Protein AF-A0A946MZA7-F1 (afdb_monomer_lite)

Secondary structure (DSSP, 8-state):
---HHHHHHHHHHHHHHHHHHHHHHHHHHHHHHHHHHHHHHHHHHHHHHHHH-TT--HHHHHHHHHHHT-S----EETTEE--------SS--------SS--HHHHHHHHHHHHH--S---

Sequence (122 aa):
MRSLSGRFFLLTMIFVMLAEVLLFVPSVARFRESYLLARLERAQIASLVLLADDMISPELEEELLTNAGVFNVVLRRDAVRQLMLSSEIPGIISATYDLQNPSFLELIRDATLRFLDTEDRV

Structure (mmCIF, N/CA/C/O backbone):
data_AF-A0A946MZA7-F1
#
_entry.id   AF-A0A946MZA7-F1
#
loop_
_atom_site.group_PDB
_atom_site.id
_atom_site.type_symbol
_atom_site.label_atom_id
_atom_site.label_alt_id
_atom_site.label_comp_id
_atom_site.label_asym_id
_atom_site.label_entity_id
_atom_site.label_seq_id
_atom_site.pdbx_PDB_ins_code
_atom_site.Cartn_x
_atom_site.Cartn_y
_atom_site.Cartn_z
_atom_site.occupancy
_atom_site.B_iso_or_equiv
_atom_site.auth_seq_id
_atom_site.auth_comp_id
_atom_site.auth_asym_id
_atom_site.auth_atom_id
_atom_site.pdbx_PDB_model_num
ATOM 1 N N . MET A 1 1 ? 13.619 -1.795 -45.559 1.00 51.78 1 MET A N 1
ATOM 2 C CA . MET A 1 1 ? 13.685 -1.420 -44.127 1.00 51.78 1 MET A CA 1
ATOM 3 C C . MET A 1 1 ? 14.719 -2.292 -43.409 1.00 51.78 1 MET A C 1
ATOM 5 O O . MET A 1 1 ? 14.388 -3.372 -42.948 1.00 51.78 1 MET A O 1
ATOM 9 N N . ARG A 1 2 ? 15.997 -1.890 -43.405 1.00 54.31 2 ARG A N 1
ATOM 10 C CA . ARG A 1 2 ? 17.113 -2.579 -42.714 1.00 54.31 2 ARG A CA 1
ATOM 11 C C . ARG A 1 2 ? 18.252 -1.571 -42.464 1.00 54.31 2 ARG A C 1
ATOM 13 O O . ARG A 1 2 ? 19.386 -1.806 -42.853 1.00 54.31 2 ARG A O 1
ATOM 20 N N . SER A 1 3 ? 17.948 -0.404 -41.888 1.00 75.81 3 SER A N 1
ATOM 21 C CA . SER A 1 3 ? 18.996 0.519 -41.423 1.00 75.81 3 SER A CA 1
ATOM 22 C C . SER A 1 3 ? 19.367 0.181 -39.977 1.00 75.81 3 SER A C 1
ATOM 24 O O . SER A 1 3 ? 18.493 -0.160 -39.174 1.00 75.81 3 SER A O 1
ATOM 26 N N . LEU A 1 4 ? 20.660 0.253 -39.638 1.00 75.88 4 LEU A N 1
ATOM 27 C CA . LEU A 1 4 ? 21.146 0.069 -38.262 1.00 75.88 4 LEU A CA 1
ATOM 28 C C . LEU A 1 4 ? 20.438 1.028 -37.285 1.00 75.88 4 LEU A C 1
ATOM 30 O O . LEU A 1 4 ? 20.078 0.627 -36.181 1.00 75.88 4 LEU A O 1
ATOM 34 N N . SER A 1 5 ? 20.165 2.259 -37.727 1.00 79.50 5 SER A N 1
ATOM 35 C CA . SER A 1 5 ? 19.512 3.308 -36.936 1.00 79.50 5 SER A CA 1
ATOM 36 C C . SER A 1 5 ? 18.085 2.950 -36.508 1.00 79.50 5 SER A C 1
ATOM 38 O O . SER A 1 5 ? 17.704 3.229 -35.377 1.00 79.50 5 SER A O 1
ATOM 40 N N . GLY A 1 6 ? 17.306 2.277 -37.366 1.00 84.06 6 GLY A N 1
ATOM 41 C CA . GLY A 1 6 ? 15.949 1.845 -37.008 1.00 84.06 6 GLY A CA 1
ATOM 42 C C . GLY A 1 6 ? 15.936 0.743 -35.946 1.00 84.06 6 GLY A C 1
ATOM 43 O O . GLY A 1 6 ? 15.062 0.719 -35.086 1.00 84.06 6 GLY A O 1
ATOM 44 N N . ARG A 1 7 ? 16.938 -0.148 -35.964 1.00 84.88 7 ARG A N 1
ATOM 45 C CA . ARG A 1 7 ? 17.083 -1.208 -34.952 1.00 84.88 7 ARG A CA 1
ATOM 46 C C . ARG A 1 7 ? 17.507 -0.650 -33.600 1.00 84.88 7 ARG A C 1
ATOM 48 O O . ARG A 1 7 ? 16.995 -1.104 -32.586 1.00 84.88 7 ARG A O 1
ATOM 55 N N . PHE A 1 8 ? 18.410 0.330 -33.597 1.00 90.50 8 PHE A N 1
ATOM 56 C CA . PHE A 1 8 ? 18.824 1.001 -32.368 1.00 90.50 8 PHE A CA 1
ATOM 57 C C . PHE A 1 8 ? 17.653 1.751 -31.727 1.00 90.50 8 PHE A C 1
ATOM 59 O O . PHE A 1 8 ? 17.375 1.539 -30.554 1.00 90.50 8 PHE A O 1
ATOM 66 N N . PHE A 1 9 ? 16.895 2.523 -32.515 1.00 90.25 9 PHE A N 1
ATOM 67 C CA . PHE A 1 9 ? 15.703 3.217 -32.022 1.00 90.25 9 PHE A CA 1
ATOM 68 C C . PHE A 1 9 ? 14.666 2.253 -31.429 1.00 90.25 9 PHE A C 1
ATOM 70 O O . PHE A 1 9 ? 14.186 2.474 -30.321 1.00 90.25 9 PHE A O 1
ATOM 77 N N . LEU A 1 10 ? 14.363 1.152 -32.129 1.00 91.94 10 LEU A N 1
ATOM 78 C CA . LEU A 1 10 ? 13.421 0.143 -31.638 1.00 91.94 10 LEU A CA 1
ATOM 79 C C . LEU A 1 10 ? 13.901 -0.498 -30.327 1.00 91.94 10 LEU A C 1
ATOM 81 O O . LEU A 1 10 ? 13.107 -0.672 -29.407 1.00 91.94 10 LEU A O 1
ATOM 85 N N . LEU A 1 11 ? 15.194 -0.827 -30.228 1.00 93.62 11 LEU A N 1
ATOM 86 C CA . LEU A 1 11 ? 15.776 -1.411 -29.020 1.00 93.62 11 LEU A CA 1
ATOM 87 C C . LEU A 1 11 ? 15.687 -0.440 -27.837 1.00 93.62 11 LEU A C 1
ATOM 89 O O . LEU A 1 11 ? 15.257 -0.836 -26.758 1.00 93.62 11 LEU A O 1
ATOM 93 N N . THR A 1 12 ? 16.051 0.828 -28.044 1.00 94.56 12 THR A N 1
ATOM 94 C CA . THR A 1 12 ? 15.953 1.864 -27.011 1.00 94.56 12 THR A CA 1
ATOM 95 C C . THR A 1 12 ? 14.508 2.080 -26.582 1.00 94.56 12 THR A C 1
ATOM 97 O O . THR A 1 12 ? 14.243 2.170 -25.390 1.00 94.56 12 THR A O 1
ATOM 100 N N . MET A 1 13 ? 13.563 2.103 -27.523 1.00 95.25 13 MET A N 1
ATOM 101 C CA . MET A 1 13 ? 12.146 2.260 -27.208 1.00 95.25 13 MET A CA 1
ATOM 102 C C . MET A 1 13 ? 11.624 1.093 -26.367 1.00 95.25 13 MET A C 1
ATOM 104 O O . MET A 1 13 ? 11.028 1.325 -25.323 1.00 95.25 13 MET A O 1
ATOM 108 N N . ILE A 1 14 ? 11.912 -0.154 -26.753 1.00 96.06 14 ILE A N 1
ATOM 109 C CA . ILE A 1 14 ? 11.543 -1.333 -25.952 1.00 96.06 14 ILE A CA 1
ATOM 110 C C . ILE A 1 14 ? 12.184 -1.269 -24.563 1.00 96.06 14 ILE A C 1
ATOM 112 O O . ILE A 1 14 ? 11.519 -1.550 -23.571 1.00 96.06 14 ILE A O 1
ATOM 116 N N . PHE A 1 15 ? 13.456 -0.879 -24.480 1.00 96.44 15 PHE A N 1
ATOM 117 C CA . PHE A 1 15 ? 14.161 -0.758 -23.209 1.00 96.44 15 PHE A CA 1
ATOM 118 C C . PHE A 1 15 ? 13.516 0.284 -22.286 1.00 96.44 15 PHE A C 1
ATOM 120 O O . PHE A 1 15 ? 13.305 -0.000 -21.111 1.00 96.44 15 PHE A O 1
ATOM 127 N N . VAL A 1 16 ? 13.149 1.455 -22.817 1.00 96.44 16 VAL A N 1
ATOM 128 C CA . VAL A 1 16 ? 12.445 2.500 -22.058 1.00 96.44 16 VAL A CA 1
ATOM 129 C C . VAL A 1 16 ? 11.073 2.011 -21.603 1.00 96.44 16 VAL A C 1
ATOM 131 O O . VAL A 1 16 ? 10.768 2.137 -20.424 1.00 96.44 16 VAL A O 1
ATOM 134 N N . MET A 1 17 ? 10.291 1.379 -22.484 1.00 96.56 17 MET A N 1
ATOM 135 C CA . MET A 1 17 ? 8.981 0.822 -22.118 1.00 96.56 17 MET A CA 1
ATOM 136 C C . MET A 1 17 ? 9.101 -0.218 -20.997 1.00 96.56 17 MET A C 1
ATOM 138 O O . MET A 1 17 ? 8.288 -0.253 -20.077 1.00 96.56 17 MET A O 1
ATOM 142 N N . LEU A 1 18 ? 10.133 -1.064 -21.048 1.00 96.06 18 LEU A N 1
ATOM 143 C CA . LEU A 1 18 ? 10.365 -2.087 -20.034 1.00 96.06 18 LEU A CA 1
ATOM 144 C C . LEU A 1 18 ? 10.815 -1.470 -18.703 1.00 96.06 18 LEU A C 1
ATOM 146 O O . LEU A 1 18 ? 10.334 -1.875 -17.647 1.00 96.06 18 LEU A O 1
ATOM 150 N N . ALA A 1 19 ? 11.689 -0.462 -18.750 1.00 96.19 19 ALA A N 1
ATOM 151 C CA . ALA A 1 19 ? 12.097 0.297 -17.573 1.00 96.19 19 ALA A CA 1
ATOM 152 C C . ALA A 1 19 ? 10.909 1.028 -16.932 1.00 96.19 19 ALA A C 1
ATOM 154 O O . ALA A 1 19 ? 10.764 1.007 -15.715 1.00 96.19 19 ALA A O 1
ATOM 155 N N . GLU A 1 20 ? 10.030 1.621 -17.736 1.00 94.81 20 GLU A N 1
ATOM 156 C CA . GLU A 1 20 ? 8.841 2.318 -17.253 1.00 94.81 20 GLU A CA 1
ATOM 157 C C . GLU A 1 20 ? 7.902 1.371 -16.504 1.00 94.81 20 GLU A C 1
ATOM 159 O O . GLU A 1 20 ? 7.520 1.666 -15.375 1.00 94.81 20 GLU A O 1
ATOM 164 N N . VAL A 1 21 ? 7.618 0.187 -17.056 1.00 91.12 21 VAL A N 1
ATOM 165 C CA . VAL A 1 21 ? 6.821 -0.838 -16.361 1.00 91.12 21 VAL A CA 1
ATOM 166 C C . VAL A 1 21 ? 7.501 -1.283 -15.062 1.00 91.12 21 VAL A C 1
ATOM 168 O O . VAL A 1 21 ? 6.844 -1.368 -14.023 1.00 91.12 21 VAL A O 1
ATOM 171 N N . LEU A 1 22 ? 8.816 -1.525 -15.096 1.00 90.94 22 LEU A N 1
ATOM 172 C CA . LEU A 1 22 ? 9.590 -1.934 -13.918 1.00 90.94 22 LEU A CA 1
ATOM 173 C C . LEU A 1 22 ? 9.643 -0.865 -12.823 1.00 90.94 22 LEU A C 1
ATOM 175 O O . LEU A 1 22 ? 9.820 -1.218 -11.662 1.00 90.94 22 LEU A O 1
ATOM 179 N N . LEU A 1 23 ? 9.486 0.414 -13.161 1.00 89.81 23 LEU A N 1
ATOM 180 C CA . LEU A 1 23 ? 9.405 1.509 -12.193 1.00 89.81 23 LEU A CA 1
ATOM 181 C C . LEU A 1 23 ? 7.962 1.777 -11.739 1.00 89.81 23 LEU A C 1
ATOM 183 O O . LEU A 1 23 ? 7.725 2.075 -10.568 1.00 89.81 23 LEU A O 1
ATOM 187 N N . PHE A 1 24 ? 6.988 1.638 -12.637 1.00 89.94 24 PHE A N 1
ATOM 188 C CA . PHE A 1 24 ? 5.578 1.909 -12.365 1.00 89.94 24 PHE A CA 1
ATOM 189 C C . PHE A 1 24 ? 4.959 0.868 -11.428 1.00 89.94 24 PHE A C 1
ATOM 191 O O . PHE A 1 24 ? 4.321 1.218 -10.437 1.00 89.94 24 PHE A O 1
ATOM 198 N N . VAL A 1 25 ? 5.192 -0.418 -11.693 1.00 88.25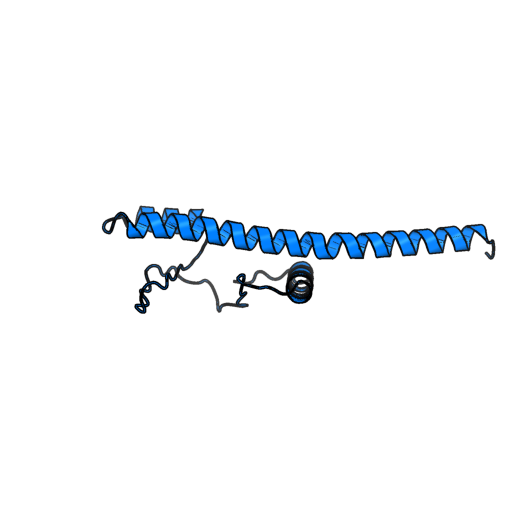 25 VAL A N 1
ATOM 199 C CA . VAL A 1 25 ? 4.639 -1.526 -10.902 1.00 88.25 25 VAL A CA 1
ATOM 200 C C . VAL A 1 25 ? 4.992 -1.448 -9.402 1.00 88.25 25 VAL A C 1
ATOM 202 O O . VAL A 1 25 ? 4.070 -1.473 -8.581 1.00 88.25 25 VAL A O 1
ATOM 205 N N . PRO A 1 26 ? 6.269 -1.312 -8.988 1.00 88.50 26 PRO A N 1
ATOM 206 C CA . PRO A 1 26 ? 6.604 -1.173 -7.571 1.00 88.50 26 PRO A CA 1
ATOM 207 C C . PRO A 1 26 ? 6.076 0.132 -6.963 1.00 88.50 26 PRO A C 1
ATOM 209 O O . PRO A 1 26 ? 5.765 0.159 -5.775 1.00 88.50 26 PRO A O 1
ATOM 212 N N . SER A 1 27 ? 5.919 1.198 -7.756 1.00 89.75 27 SER A N 1
ATOM 213 C CA . SER A 1 27 ? 5.308 2.448 -7.288 1.00 89.75 27 SER A CA 1
ATOM 214 C C . SER A 1 27 ? 3.844 2.244 -6.877 1.00 89.75 27 SER A C 1
ATOM 216 O O . SER A 1 27 ? 3.453 2.620 -5.770 1.00 89.75 27 SER A O 1
ATOM 218 N N . VAL A 1 28 ? 3.046 1.558 -7.706 1.00 88.81 28 VAL A N 1
ATOM 219 C CA . VAL A 1 28 ? 1.643 1.225 -7.388 1.00 88.81 28 VAL A CA 1
ATOM 220 C C . VAL A 1 28 ? 1.553 0.324 -6.152 1.00 88.81 28 VAL A C 1
ATOM 222 O O . VAL A 1 28 ? 0.697 0.536 -5.291 1.00 88.81 28 VAL A O 1
ATOM 225 N N . ALA A 1 29 ? 2.469 -0.638 -6.017 1.00 87.50 29 ALA A N 1
ATOM 226 C CA . ALA A 1 29 ? 2.556 -1.495 -4.835 1.00 87.50 29 ALA A CA 1
ATOM 227 C C . ALA A 1 29 ? 2.776 -0.692 -3.544 1.00 87.50 29 ALA A C 1
ATOM 229 O O . ALA A 1 29 ? 2.048 -0.869 -2.565 1.00 87.50 29 ALA A O 1
ATOM 230 N N . ARG A 1 30 ? 3.721 0.253 -3.569 1.00 86.88 30 ARG A N 1
ATOM 231 C CA . ARG A 1 30 ? 4.013 1.148 -2.439 1.00 86.88 30 ARG A CA 1
ATOM 232 C C . ARG A 1 30 ? 2.869 2.107 -2.132 1.00 86.88 30 ARG A C 1
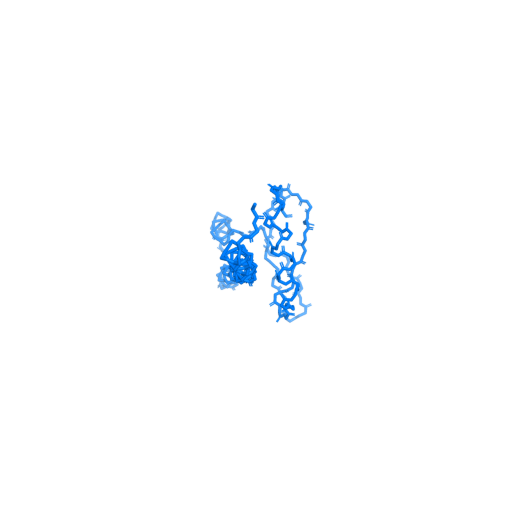ATOM 234 O O . ARG A 1 30 ? 2.596 2.369 -0.960 1.00 86.88 30 ARG A O 1
ATOM 241 N N . PHE A 1 31 ? 2.185 2.610 -3.156 1.00 87.75 31 PHE A N 1
ATOM 242 C CA . PHE A 1 31 ? 0.991 3.432 -2.975 1.00 87.75 31 PHE A CA 1
ATOM 243 C C . PHE A 1 31 ? -0.109 2.655 -2.245 1.00 87.75 31 PHE A C 1
ATOM 245 O O . PHE A 1 31 ? -0.669 3.151 -1.270 1.00 87.75 31 PHE A O 1
ATOM 252 N N . ARG A 1 32 ? -0.374 1.412 -2.666 1.00 85.69 32 ARG A N 1
ATOM 253 C CA . ARG A 1 32 ? -1.378 0.547 -2.038 1.00 85.69 32 ARG A CA 1
ATOM 254 C C . ARG A 1 32 ? -1.047 0.233 -0.580 1.00 85.69 32 ARG A C 1
ATOM 256 O O . ARG A 1 32 ? -1.926 0.317 0.269 1.00 85.69 32 ARG A O 1
ATOM 263 N N . GLU A 1 33 ? 0.203 -0.092 -0.280 1.00 86.81 33 GL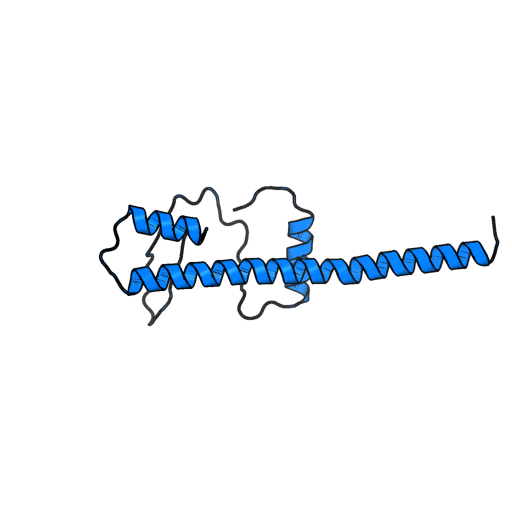U A N 1
ATOM 264 C CA . GLU A 1 33 ? 0.665 -0.302 1.097 1.00 86.81 33 GLU A CA 1
ATOM 265 C C . GLU A 1 33 ? 0.442 0.952 1.957 1.00 86.81 33 GLU A C 1
ATOM 267 O O . GLU A 1 33 ? -0.154 0.881 3.029 1.00 86.81 33 GLU A O 1
ATOM 272 N N . SER A 1 34 ? 0.843 2.118 1.443 1.00 87.81 34 SER A N 1
ATOM 273 C CA . SER A 1 34 ? 0.695 3.403 2.140 1.00 87.81 34 SER A CA 1
ATOM 274 C C . SER A 1 34 ? -0.778 3.766 2.366 1.00 87.81 34 SER A C 1
ATOM 276 O O . SER A 1 34 ? -1.138 4.279 3.423 1.00 87.81 34 SER A O 1
ATOM 278 N N . TYR A 1 35 ? -1.647 3.452 1.402 1.00 87.75 35 TYR A N 1
ATOM 279 C CA . TYR A 1 35 ? -3.095 3.600 1.528 1.00 87.75 35 TYR A CA 1
ATOM 280 C C . TYR A 1 35 ? -3.670 2.734 2.659 1.00 87.75 35 TYR A C 1
ATOM 282 O O . TYR A 1 35 ? -4.460 3.223 3.469 1.00 87.75 35 TYR A O 1
ATOM 290 N N . LEU A 1 36 ? -3.265 1.462 2.732 1.00 86.50 36 LEU A N 1
ATOM 291 C CA . LEU A 1 36 ? -3.726 0.538 3.771 1.00 86.50 36 LEU A CA 1
ATOM 292 C C . LEU A 1 36 ? -3.219 0.949 5.161 1.00 86.50 36 LEU A C 1
ATOM 294 O O . LEU A 1 36 ? -3.991 0.931 6.118 1.00 86.50 36 LEU A O 1
ATOM 298 N N . LEU A 1 37 ? -1.965 1.395 5.271 1.00 88.19 37 LEU A N 1
ATOM 299 C CA . LEU A 1 37 ? -1.398 1.901 6.525 1.00 88.19 37 LEU A CA 1
ATOM 300 C C . LEU A 1 37 ? -2.109 3.165 7.020 1.00 88.19 37 LEU A C 1
ATOM 302 O O . LEU A 1 37 ? -2.462 3.242 8.194 1.00 88.19 37 LEU A O 1
ATOM 306 N N . ALA A 1 38 ? -2.398 4.122 6.135 1.00 87.19 38 ALA A N 1
ATOM 307 C CA . ALA A 1 38 ? -3.135 5.331 6.506 1.00 87.19 38 ALA A CA 1
ATOM 308 C C . ALA A 1 38 ? -4.554 5.013 7.009 1.00 87.19 38 ALA A C 1
ATOM 310 O O . ALA A 1 38 ? -5.069 5.671 7.914 1.00 87.19 38 ALA A O 1
ATOM 311 N N . ARG A 1 39 ? -5.201 3.989 6.436 1.00 84.00 39 ARG A N 1
ATOM 312 C CA . ARG A 1 39 ? -6.511 3.509 6.895 1.00 84.00 39 ARG A CA 1
ATOM 313 C C . ARG A 1 39 ? -6.416 2.864 8.282 1.00 84.00 39 ARG A C 1
ATOM 315 O O . ARG A 1 39 ? -7.259 3.135 9.135 1.00 84.00 39 ARG A O 1
ATOM 322 N N . LEU A 1 40 ? -5.374 2.063 8.513 1.00 85.44 40 LEU A N 1
ATOM 323 C CA . LEU A 1 40 ? -5.095 1.435 9.805 1.00 85.44 40 LEU A CA 1
ATOM 324 C C . LEU A 1 40 ? -4.837 2.477 10.907 1.00 85.44 40 LEU A C 1
ATOM 326 O O . LEU A 1 40 ? -5.380 2.352 12.000 1.00 85.44 40 LEU A O 1
ATOM 330 N N . GLU A 1 41 ? -4.067 3.526 10.614 1.00 85.88 41 GLU A N 1
ATOM 331 C CA . GLU A 1 41 ? -3.780 4.617 11.556 1.00 85.88 41 GLU A CA 1
ATOM 332 C C . GLU A 1 41 ? -5.058 5.357 11.984 1.00 85.88 41 GLU A C 1
ATOM 334 O O . GLU A 1 41 ? -5.289 5.581 13.172 1.00 85.88 41 GLU A O 1
ATOM 339 N N . ARG A 1 42 ? -5.946 5.679 11.034 1.00 84.56 42 ARG A N 1
ATOM 340 C CA . ARG A 1 42 ? -7.237 6.318 11.347 1.00 84.56 42 ARG A CA 1
ATOM 341 C C . ARG A 1 42 ? -8.128 5.423 12.204 1.00 84.56 42 ARG A C 1
ATOM 343 O O . ARG A 1 42 ? -8.736 5.909 13.154 1.00 84.56 42 ARG A O 1
ATOM 350 N N . ALA A 1 43 ? -8.172 4.124 11.903 1.00 83.12 43 ALA A N 1
ATOM 351 C CA . ALA A 1 43 ? -8.899 3.145 12.709 1.00 83.12 43 ALA A CA 1
ATOM 352 C C . ALA A 1 43 ? -8.342 3.053 14.141 1.00 83.12 43 ALA A C 1
ATOM 354 O O . ALA A 1 43 ? -9.108 2.958 15.099 1.00 83.12 43 ALA A O 1
ATOM 355 N N . GLN A 1 44 ? -7.018 3.141 14.304 1.00 82.19 44 GLN A N 1
ATOM 356 C CA . GLN A 1 44 ? -6.380 3.181 15.618 1.00 82.19 44 GLN A CA 1
ATOM 357 C C . GLN A 1 44 ? -6.802 4.425 16.409 1.00 82.19 44 GLN A C 1
ATOM 359 O O . GLN A 1 44 ? -7.189 4.294 17.569 1.00 82.19 44 GLN A O 1
ATOM 364 N N . ILE A 1 45 ? -6.772 5.613 15.800 1.00 84.38 45 ILE A N 1
ATOM 365 C CA . ILE A 1 45 ? -7.208 6.855 16.459 1.00 84.38 45 ILE A CA 1
ATOM 366 C C . ILE A 1 45 ? -8.677 6.747 16.885 1.00 84.38 45 ILE A C 1
ATOM 368 O O . ILE A 1 45 ? -8.986 7.018 18.044 1.00 84.38 45 ILE A O 1
ATOM 372 N N . ALA A 1 46 ? -9.560 6.271 16.000 1.00 80.19 46 ALA A N 1
ATOM 373 C CA . ALA A 1 46 ? -10.970 6.044 16.326 1.00 80.19 46 ALA A CA 1
ATOM 374 C C . ALA A 1 46 ? -11.138 5.085 17.521 1.00 80.19 46 ALA A C 1
ATOM 376 O O . ALA A 1 46 ? -11.895 5.370 18.446 1.00 80.19 46 ALA A O 1
ATOM 377 N N . SER A 1 47 ? -10.368 3.991 17.563 1.00 77.88 47 SER A N 1
ATOM 378 C CA . SER A 1 47 ? -10.414 3.039 18.681 1.00 77.88 47 SER A CA 1
ATOM 379 C C . SER A 1 47 ? -9.911 3.609 20.011 1.00 77.88 47 SER A C 1
ATOM 381 O O . SER A 1 47 ? -10.409 3.229 21.066 1.00 77.88 47 SER A O 1
ATOM 383 N N . LEU A 1 48 ? -8.934 4.523 19.980 1.00 81.50 48 LEU A N 1
ATOM 384 C CA . LEU A 1 48 ? -8.420 5.173 21.186 1.00 81.50 48 LEU A CA 1
ATOM 385 C C . LEU A 1 48 ? -9.450 6.126 21.791 1.00 81.50 48 LEU A C 1
ATOM 387 O O . LEU A 1 48 ? -9.529 6.218 23.012 1.00 81.50 48 LEU A O 1
ATOM 391 N N . VAL A 1 49 ? -10.239 6.801 20.950 1.00 76.88 49 VAL A N 1
ATOM 392 C CA . VAL A 1 49 ? -11.342 7.662 21.395 1.00 76.88 49 VAL A CA 1
ATOM 393 C C . VAL A 1 49 ? -12.412 6.828 22.102 1.00 76.88 49 VAL A C 1
ATOM 395 O O . VAL A 1 49 ? -12.791 7.171 23.216 1.00 76.88 49 VAL A O 1
ATOM 398 N N . LEU A 1 50 ? -12.798 5.682 21.526 1.00 70.44 50 LEU A N 1
ATOM 399 C CA . LEU A 1 50 ? -13.745 4.746 22.152 1.00 70.44 50 LEU A CA 1
ATOM 400 C C . LEU A 1 50 ? -13.232 4.154 23.468 1.00 70.44 50 LEU A C 1
ATOM 402 O O . LEU A 1 50 ? -13.990 4.001 24.413 1.00 70.44 50 LEU A O 1
ATOM 406 N N . LEU A 1 51 ? -11.938 3.832 23.554 1.00 70.06 51 LEU A N 1
ATOM 407 C CA . LEU A 1 51 ? -11.356 3.294 24.786 1.00 70.06 51 LEU A CA 1
ATOM 408 C C . LEU A 1 51 ? -11.273 4.339 25.910 1.00 70.06 51 LEU A C 1
ATOM 410 O O . LEU A 1 51 ? -11.266 3.978 27.086 1.00 70.06 51 LEU A O 1
ATOM 414 N N . ALA A 1 52 ? -11.125 5.616 25.560 1.00 72.31 52 ALA A N 1
ATOM 415 C CA . ALA A 1 52 ? -10.988 6.696 26.529 1.00 72.31 52 ALA A CA 1
ATOM 416 C C . ALA A 1 52 ? -12.333 7.150 27.115 1.00 72.31 52 ALA A C 1
ATOM 418 O O . ALA A 1 52 ? -12.344 7.668 28.233 1.00 72.31 52 ALA A O 1
ATOM 419 N N . ASP A 1 53 ? -13.436 6.963 26.387 1.00 65.31 53 ASP A N 1
ATOM 420 C CA . ASP A 1 53 ? -14.767 7.407 26.793 1.00 65.31 53 ASP A CA 1
ATOM 421 C C . ASP A 1 53 ? -15.813 6.319 26.493 1.00 65.31 53 ASP A C 1
ATOM 423 O O . ASP A 1 53 ? -16.323 6.195 25.381 1.00 65.31 53 ASP A O 1
ATOM 427 N N . ASP A 1 54 ? -16.121 5.507 27.510 1.00 59.88 54 ASP A N 1
ATOM 428 C CA . ASP A 1 54 ? -17.051 4.363 27.439 1.00 59.88 54 ASP A CA 1
ATOM 429 C C . ASP A 1 54 ? -18.518 4.783 27.169 1.00 59.88 54 ASP A C 1
ATOM 431 O O . ASP A 1 54 ? -19.390 3.927 27.022 1.00 59.88 54 ASP A O 1
ATOM 435 N N . MET A 1 55 ? -18.827 6.089 27.127 1.00 62.31 55 MET A N 1
ATOM 436 C CA . MET A 1 55 ? -20.177 6.623 26.888 1.00 62.31 55 MET A CA 1
ATOM 437 C C . MET A 1 55 ? -20.262 7.576 25.687 1.00 62.31 55 MET A C 1
ATOM 439 O O . MET A 1 55 ? -20.924 8.617 25.746 1.00 62.31 55 MET A O 1
ATOM 443 N N . ILE A 1 56 ? -19.615 7.230 24.578 1.00 67.94 56 ILE A N 1
ATOM 444 C CA . ILE A 1 56 ? -19.795 7.954 23.316 1.00 67.94 56 ILE A CA 1
ATOM 445 C C . ILE A 1 56 ? -21.188 7.665 22.734 1.00 67.94 56 ILE A C 1
ATOM 447 O O . ILE A 1 56 ? -21.684 6.540 22.805 1.00 67.94 56 ILE A O 1
ATOM 451 N N . SER A 1 57 ? -21.851 8.692 22.185 1.00 75.06 57 SER A N 1
ATOM 452 C CA . SER A 1 57 ? -23.160 8.501 21.557 1.00 75.06 57 SER A CA 1
ATOM 453 C C . SER A 1 57 ? -23.035 7.641 20.288 1.00 75.06 57 SER A C 1
ATOM 455 O O . SER A 1 57 ? -22.033 7.755 19.575 1.00 75.06 57 SER A O 1
ATOM 457 N N . PRO A 1 58 ? -24.050 6.818 19.961 1.00 72.44 58 PRO A N 1
ATOM 458 C CA . PRO A 1 58 ? -24.024 5.970 18.768 1.00 72.44 58 PRO A CA 1
ATOM 459 C C . PRO A 1 58 ? -23.783 6.753 17.468 1.00 72.44 58 PRO A C 1
ATOM 461 O O . PRO A 1 58 ? -23.171 6.233 16.540 1.00 72.44 58 PRO A O 1
ATOM 464 N N . GLU A 1 59 ? -24.216 8.019 17.397 1.00 75.38 59 GLU A N 1
ATOM 465 C CA . GLU A 1 59 ? -23.993 8.852 16.209 1.00 75.38 59 GLU A CA 1
ATOM 466 C C . GLU A 1 59 ? -22.514 9.229 16.022 1.00 75.38 59 GLU A C 1
ATOM 468 O O . GLU A 1 59 ? -22.012 9.230 14.899 1.00 75.38 59 GLU A O 1
ATOM 473 N N . LEU A 1 60 ? -21.795 9.527 17.112 1.00 74.25 60 LEU A N 1
ATOM 474 C CA . LEU A 1 60 ? -20.373 9.876 17.040 1.00 74.25 60 LEU A CA 1
ATOM 475 C C . LEU A 1 60 ? -19.516 8.640 16.729 1.00 74.25 60 LEU A C 1
ATOM 477 O O . LEU A 1 60 ? -18.510 8.741 16.031 1.00 74.25 60 LEU A O 1
ATOM 481 N N . GLU A 1 61 ? -19.930 7.465 17.198 1.00 70.44 61 GLU A N 1
ATOM 482 C CA . GLU A 1 61 ? -19.313 6.184 16.851 1.00 70.44 61 GLU A CA 1
ATOM 483 C C . GLU A 1 61 ? -19.419 5.888 15.343 1.00 70.44 61 GLU A C 1
ATOM 485 O O . GLU A 1 61 ? -18.416 5.562 14.696 1.00 70.44 61 GLU A O 1
ATOM 490 N N . GLU A 1 62 ? -20.602 6.089 14.755 1.00 73.06 62 GLU A N 1
ATOM 491 C CA . GLU A 1 62 ? -20.828 5.953 13.312 1.00 73.06 62 GLU A CA 1
ATOM 492 C C . GLU A 1 62 ? -20.025 6.988 12.501 1.00 73.06 62 GLU A C 1
ATOM 494 O O . GLU A 1 62 ? -19.425 6.658 11.470 1.00 73.06 62 GLU A O 1
ATOM 499 N N . GLU A 1 63 ? -19.935 8.229 12.984 1.00 78.44 63 GLU A N 1
ATOM 500 C CA . GLU A 1 63 ? -19.145 9.286 12.349 1.00 78.44 63 GLU A CA 1
ATOM 501 C C . GLU A 1 63 ? -17.634 8.987 12.392 1.00 78.44 63 GLU A C 1
ATOM 503 O O . GLU A 1 63 ? -16.923 9.206 11.403 1.00 78.44 63 GLU A O 1
ATOM 508 N N . LEU A 1 64 ? -17.129 8.431 13.498 1.00 78.38 64 LEU A N 1
ATOM 509 C CA . LEU A 1 64 ? -15.732 8.006 13.630 1.00 78.38 64 LEU A CA 1
ATOM 510 C C . LEU A 1 64 ? -15.408 6.832 12.699 1.00 78.38 64 LEU A C 1
ATOM 512 O O . LEU A 1 64 ? -14.370 6.855 12.030 1.00 78.38 64 LEU A O 1
ATOM 516 N N . LEU A 1 65 ? -16.299 5.840 12.599 1.00 73.81 65 LEU A N 1
ATOM 517 C CA . LEU A 1 65 ? -16.167 4.722 11.659 1.00 73.81 65 LEU A CA 1
ATOM 518 C C . LEU A 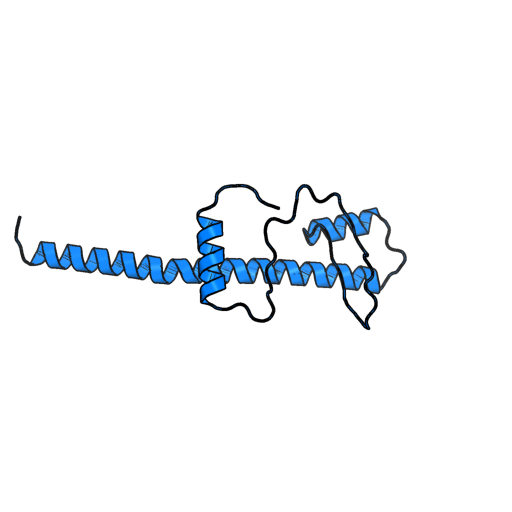1 65 ? -16.186 5.189 10.203 1.00 73.81 65 LEU A C 1
ATOM 520 O O . LEU A 1 65 ? -15.364 4.743 9.402 1.00 73.81 65 LEU A O 1
ATOM 524 N N . THR A 1 66 ? -17.077 6.122 9.869 1.00 78.31 66 THR A N 1
ATOM 525 C CA . THR A 1 66 ? -17.208 6.678 8.518 1.00 78.31 66 THR A CA 1
ATOM 526 C C . THR A 1 66 ? -15.974 7.491 8.127 1.00 78.31 66 THR A C 1
ATOM 528 O O . THR A 1 66 ? -15.440 7.313 7.031 1.00 78.31 66 THR A O 1
ATOM 531 N N . ASN A 1 67 ? -15.450 8.322 9.034 1.00 79.62 67 ASN A N 1
ATOM 532 C CA . ASN A 1 67 ? -14.232 9.108 8.802 1.00 79.62 67 ASN A CA 1
ATOM 533 C C . ASN A 1 67 ? -12.966 8.242 8.731 1.00 79.62 67 ASN A C 1
ATOM 535 O O . ASN A 1 67 ? -12.083 8.477 7.896 1.00 79.62 67 ASN A O 1
ATOM 539 N N . ALA A 1 68 ? -12.870 7.210 9.573 1.00 79.50 68 ALA A N 1
ATOM 540 C CA . ALA A 1 68 ? -11.831 6.194 9.445 1.00 79.50 68 ALA A CA 1
ATOM 541 C C . ALA A 1 68 ? -12.050 5.322 8.199 1.00 79.50 68 ALA A C 1
ATOM 543 O O . ALA A 1 68 ? -11.103 4.729 7.692 1.00 79.50 68 ALA A O 1
ATOM 544 N N . GLY A 1 69 ? -13.281 5.284 7.685 1.00 70.44 69 GLY A N 1
ATOM 545 C CA . GLY A 1 69 ? -13.770 4.508 6.556 1.00 70.44 69 GLY A CA 1
ATOM 546 C C . GLY A 1 69 ? -13.433 3.022 6.673 1.00 70.44 69 GLY A C 1
ATOM 547 O O . GLY A 1 69 ? -12.904 2.405 5.749 1.00 70.44 69 GLY A O 1
ATOM 548 N N . VAL A 1 70 ? -13.684 2.472 7.849 1.00 74.12 70 VAL A N 1
ATOM 549 C CA . VAL A 1 70 ? -13.564 1.048 8.154 1.00 74.12 70 VAL A CA 1
ATOM 550 C C . VAL A 1 70 ? -14.919 0.575 8.660 1.00 74.12 70 VAL A C 1
ATOM 552 O O . VAL A 1 70 ? -15.585 1.295 9.392 1.00 74.12 70 VAL A O 1
ATOM 555 N N . PHE A 1 71 ? -15.343 -0.625 8.270 1.00 69.25 71 PHE A N 1
ATOM 556 C CA . PHE A 1 71 ? -16.646 -1.162 8.684 1.00 69.25 71 PHE A CA 1
ATOM 557 C C . PHE A 1 71 ? -16.611 -1.792 10.084 1.00 69.25 71 PHE A C 1
ATOM 559 O O . PHE A 1 71 ? -17.631 -1.849 10.773 1.00 69.25 71 PHE A O 1
ATOM 566 N N . ASN A 1 72 ? -15.442 -2.296 10.490 1.00 67.56 72 ASN A N 1
ATOM 567 C CA . ASN A 1 72 ? -15.230 -3.009 11.745 1.00 67.56 72 ASN A CA 1
ATOM 568 C C . ASN A 1 72 ? -13.770 -2.849 12.198 1.00 67.56 72 ASN A C 1
ATOM 570 O O . ASN A 1 72 ? -12.853 -2.933 11.377 1.00 67.56 72 ASN A O 1
ATOM 574 N N . VAL A 1 73 ? -13.556 -2.648 13.500 1.00 69.06 73 VAL A N 1
ATOM 575 C CA . VAL A 1 73 ? -12.227 -2.598 14.120 1.00 69.06 73 VAL A CA 1
ATOM 576 C C . VAL A 1 73 ? -12.208 -3.559 15.307 1.00 69.06 73 VAL A C 1
ATOM 578 O O . VAL A 1 73 ? -12.998 -3.423 16.239 1.00 69.06 73 VAL A O 1
ATOM 581 N N . VAL A 1 74 ? -11.283 -4.522 15.296 1.00 67.38 74 VAL A N 1
ATOM 582 C CA . VAL A 1 74 ? -11.077 -5.463 16.407 1.00 67.38 74 VAL A CA 1
ATOM 583 C C . VAL A 1 74 ? -9.737 -5.166 17.066 1.00 67.38 74 VAL A C 1
ATOM 585 O O . VAL A 1 74 ? -8.685 -5.473 16.501 1.00 67.38 74 VAL A O 1
ATOM 588 N N . LEU A 1 75 ? -9.759 -4.618 18.283 1.00 62.12 75 LEU A N 1
ATOM 589 C CA . LEU A 1 75 ? -8.558 -4.532 19.111 1.00 62.12 75 LEU A CA 1
ATOM 590 C C . LEU A 1 75 ? -8.357 -5.847 19.862 1.00 62.12 75 LEU A C 1
ATOM 592 O O . LEU A 1 75 ? -9.262 -6.372 20.509 1.00 62.12 75 LEU A O 1
ATOM 596 N N . ARG A 1 76 ? -7.139 -6.385 19.791 1.00 58.06 76 ARG A N 1
ATOM 597 C CA . ARG A 1 76 ? -6.707 -7.505 20.628 1.00 58.06 76 ARG A CA 1
ATOM 598 C C . ARG A 1 76 ? -5.690 -6.986 21.638 1.00 58.06 76 ARG A C 1
ATOM 600 O O . ARG A 1 76 ? -4.534 -6.775 21.285 1.00 58.06 76 ARG A O 1
ATOM 607 N N . ARG A 1 77 ? -6.117 -6.820 22.889 1.00 53.25 77 ARG A N 1
ATOM 608 C CA . ARG A 1 77 ? -5.254 -6.513 24.036 1.00 53.25 77 ARG A CA 1
ATOM 609 C C . ARG A 1 77 ? -5.539 -7.533 25.144 1.00 53.25 77 ARG A C 1
ATOM 611 O O . ARG A 1 77 ? -6.684 -7.928 25.330 1.00 53.25 77 ARG A O 1
ATOM 618 N N . ASP A 1 78 ? -4.486 -8.030 25.791 1.00 46.34 78 ASP A N 1
ATOM 619 C CA . ASP A 1 78 ? -4.550 -8.885 26.990 1.00 46.34 78 ASP A CA 1
ATOM 620 C C . ASP A 1 78 ? -5.520 -10.085 26.913 1.00 46.34 78 ASP A C 1
ATOM 622 O O . ASP A 1 78 ? -6.276 -10.368 27.834 1.00 46.34 78 ASP A O 1
ATOM 626 N N . ALA A 1 79 ? -5.474 -10.825 25.798 1.00 46.38 79 ALA A N 1
ATOM 627 C CA . ALA A 1 79 ? -6.178 -12.100 25.593 1.00 46.38 79 ALA A CA 1
ATOM 628 C C . ALA A 1 79 ? -7.725 -12.069 25.624 1.00 46.38 79 ALA A C 1
ATOM 630 O O . ALA A 1 79 ? -8.342 -13.130 25.506 1.00 46.38 79 ALA A O 1
ATOM 631 N N . VAL A 1 80 ? -8.362 -10.892 25.655 1.00 39.94 80 VAL A N 1
ATOM 632 C CA . VAL A 1 80 ? -9.823 -10.751 25.527 1.00 39.94 80 VAL A CA 1
ATOM 633 C C . VAL A 1 80 ? -10.159 -10.127 24.168 1.00 39.94 80 VAL A C 1
ATOM 635 O O . VAL A 1 80 ? -9.678 -9.054 23.812 1.00 39.94 80 VAL A O 1
ATOM 638 N N . ARG A 1 81 ? -10.942 -10.842 23.349 1.00 41.72 81 ARG A N 1
ATOM 639 C CA . ARG A 1 81 ? -11.469 -10.352 22.063 1.00 41.72 81 ARG A CA 1
ATOM 640 C C . ARG A 1 81 ? -12.790 -9.642 22.337 1.00 41.72 81 ARG A C 1
ATOM 642 O O . ARG A 1 81 ? -13.778 -10.323 22.592 1.00 41.72 81 ARG A O 1
ATOM 649 N N . GLN A 1 82 ? -12.819 -8.318 22.260 1.00 41.59 82 GLN A N 1
ATOM 650 C CA . GLN A 1 82 ? -14.065 -7.556 22.340 1.00 41.59 82 GLN A CA 1
ATOM 651 C C . GLN A 1 82 ? -14.416 -7.051 20.933 1.00 41.59 82 GLN A C 1
ATOM 653 O O . GLN A 1 82 ? -13.659 -6.300 20.322 1.00 41.59 82 GLN A O 1
ATOM 658 N N . LEU A 1 83 ? -15.519 -7.557 20.374 1.00 48.50 83 LEU A N 1
ATOM 659 C CA . LEU A 1 83 ? -16.111 -7.072 19.122 1.00 48.50 83 LEU A CA 1
ATOM 660 C C . LEU A 1 83 ? -16.815 -5.752 19.447 1.00 48.50 83 LEU A C 1
ATOM 662 O O . LEU A 1 83 ? -17.916 -5.779 19.983 1.00 48.50 83 LEU A O 1
ATOM 666 N N . MET A 1 84 ? -16.143 -4.623 19.217 1.00 48.28 84 MET A N 1
ATOM 667 C CA . MET A 1 84 ? -16.632 -3.318 19.680 1.00 48.28 84 MET A CA 1
ATOM 668 C C . MET A 1 84 ? -17.534 -2.611 18.660 1.00 48.28 84 MET A C 1
ATOM 670 O O . MET A 1 84 ? -18.349 -1.806 19.070 1.00 48.28 84 MET A O 1
ATOM 674 N N . LEU A 1 85 ? -17.447 -2.927 17.359 1.00 50.03 85 LEU A N 1
ATOM 675 C CA . LEU A 1 85 ? -18.139 -2.177 16.297 1.00 50.03 85 LEU A CA 1
ATOM 676 C C . LEU A 1 85 ? -18.589 -3.109 15.174 1.00 50.03 85 LEU A C 1
ATOM 678 O O . LEU A 1 85 ? -17.751 -3.817 14.630 1.00 50.03 85 LEU A O 1
ATOM 682 N N . SER A 1 86 ? -19.872 -3.120 14.802 1.00 43.91 86 SER A N 1
ATOM 683 C CA . SER A 1 86 ? -20.379 -3.876 13.642 1.00 43.91 86 SER A CA 1
ATOM 684 C C . SER A 1 86 ? -21.335 -3.002 12.831 1.00 43.91 86 SER A C 1
ATOM 686 O O . SER A 1 86 ? -22.470 -2.799 13.246 1.00 43.91 86 SER A O 1
ATOM 688 N N . SER A 1 87 ? -20.889 -2.499 11.680 1.00 50.28 87 SER A N 1
ATOM 689 C CA . SER A 1 87 ? -21.795 -2.017 10.626 1.00 50.28 87 SER A CA 1
ATOM 690 C C . SER A 1 87 ? -22.165 -3.179 9.695 1.00 50.28 87 SER A C 1
ATOM 692 O O . SER A 1 87 ? -21.445 -4.183 9.645 1.00 50.28 87 SER A O 1
ATOM 694 N N . GLU A 1 88 ? -23.292 -3.084 8.982 1.00 51.84 88 GLU A N 1
ATOM 695 C CA . GLU A 1 88 ? -23.658 -4.072 7.961 1.00 51.84 88 GLU A CA 1
ATOM 696 C C . GLU A 1 88 ? -22.554 -4.128 6.900 1.00 51.84 88 GLU A C 1
ATOM 698 O O . GLU A 1 88 ? -22.383 -3.201 6.111 1.00 51.84 88 GLU A O 1
ATOM 703 N N . ILE A 1 89 ? -21.765 -5.206 6.903 1.00 55.56 89 ILE A N 1
ATOM 704 C CA . ILE A 1 89 ? -20.727 -5.416 5.896 1.0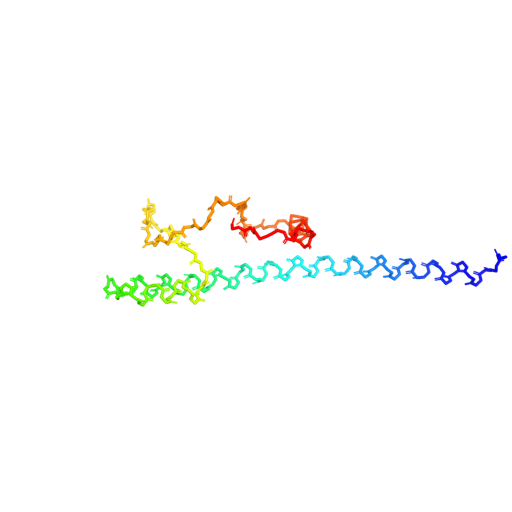0 55.56 89 ILE A CA 1
ATOM 705 C C . ILE A 1 89 ? -21.456 -5.681 4.568 1.00 55.56 89 ILE A C 1
ATOM 707 O O . ILE A 1 89 ? -22.181 -6.675 4.480 1.00 55.56 89 ILE A O 1
ATOM 711 N N . PRO A 1 90 ? -21.273 -4.851 3.525 1.00 56.62 90 PRO A N 1
ATOM 712 C CA . PRO A 1 90 ? -22.055 -4.956 2.290 1.00 56.62 90 PRO A CA 1
ATOM 713 C C . PRO A 1 90 ? -21.753 -6.214 1.445 1.00 56.62 90 PRO A C 1
ATOM 715 O O . PRO A 1 90 ? -22.371 -6.413 0.401 1.00 56.62 90 PRO A O 1
ATOM 718 N N . GLY A 1 91 ? -20.837 -7.091 1.881 1.00 63.28 91 GLY A N 1
ATOM 719 C CA . GLY A 1 91 ? -20.481 -8.339 1.202 1.00 63.28 91 GLY A CA 1
ATOM 720 C C . GLY A 1 91 ? -19.570 -9.258 2.029 1.00 63.28 91 GLY A C 1
ATOM 721 O O . GLY A 1 91 ? -19.222 -8.964 3.171 1.00 63.28 91 GLY A O 1
ATOM 722 N N . ILE A 1 92 ? -19.181 -10.399 1.454 1.00 63.59 92 ILE A N 1
ATOM 723 C CA . ILE A 1 92 ? -18.199 -11.324 2.049 1.00 63.59 92 ILE A CA 1
ATOM 724 C C . ILE A 1 92 ? -16.796 -10.733 1.851 1.00 63.59 92 ILE A C 1
ATOM 726 O O . ILE A 1 92 ? -16.501 -10.251 0.763 1.00 63.59 92 ILE A O 1
ATOM 730 N N . ILE A 1 93 ? -15.936 -10.807 2.875 1.00 66.06 93 ILE A N 1
ATOM 731 C CA . ILE A 1 93 ? -14.540 -10.337 2.816 1.00 66.06 93 ILE A CA 1
ATOM 732 C C . ILE A 1 93 ? -13.825 -11.011 1.639 1.00 66.06 93 ILE A C 1
ATOM 734 O O . ILE A 1 93 ? -13.596 -12.223 1.658 1.00 66.06 93 ILE A O 1
ATOM 738 N N . SER A 1 94 ? -13.458 -10.226 0.627 1.00 65.38 94 SER A N 1
ATOM 739 C CA . SER A 1 94 ? -12.866 -10.748 -0.611 1.00 65.38 94 SER A CA 1
ATOM 740 C C . SER A 1 94 ? -11.401 -11.151 -0.442 1.00 65.38 94 SER A C 1
ATOM 742 O O . SER A 1 94 ? -10.924 -12.064 -1.117 1.00 65.38 94 SER A O 1
ATOM 744 N N . ALA A 1 95 ? -10.670 -10.465 0.438 1.00 72.56 95 ALA A N 1
ATOM 745 C CA . ALA A 1 95 ? -9.269 -10.746 0.718 1.00 72.56 95 ALA A CA 1
ATOM 746 C C . ALA A 1 95 ? -8.847 -10.211 2.092 1.00 72.56 95 ALA A C 1
ATOM 748 O O . ALA A 1 95 ? -9.308 -9.161 2.536 1.00 72.56 95 ALA A O 1
ATOM 749 N N . THR A 1 96 ? -7.911 -10.914 2.728 1.00 77.12 96 THR A N 1
ATOM 750 C CA . THR A 1 96 ? -7.277 -10.500 3.985 1.00 77.12 96 THR A CA 1
ATOM 751 C C . THR A 1 96 ? -5.805 -10.227 3.719 1.00 77.12 96 THR A C 1
ATOM 753 O O . THR A 1 96 ? -5.126 -11.068 3.133 1.00 77.12 96 THR A O 1
ATOM 756 N N . TYR A 1 97 ? -5.306 -9.076 4.170 1.00 77.12 97 TYR A N 1
ATOM 757 C CA . TYR A 1 97 ? -3.911 -8.674 3.991 1.00 77.12 97 TYR A CA 1
ATOM 758 C C . TYR A 1 97 ? -3.239 -8.485 5.349 1.00 77.12 97 TYR A C 1
ATOM 760 O O . TYR A 1 97 ? -3.749 -7.750 6.195 1.00 77.12 97 TYR A O 1
ATOM 768 N N . ASP A 1 98 ? -2.096 -9.141 5.547 1.00 79.06 98 ASP A N 1
ATOM 769 C CA . ASP A 1 98 ? -1.234 -8.909 6.705 1.00 79.06 98 ASP A CA 1
ATOM 770 C C . ASP A 1 98 ? -0.206 -7.823 6.365 1.00 79.06 98 ASP A C 1
ATOM 772 O O . ASP A 1 98 ? 0.596 -7.968 5.442 1.00 79.06 98 ASP A O 1
ATOM 776 N N . LEU A 1 99 ? -0.258 -6.714 7.101 1.00 80.62 99 LEU A N 1
ATOM 777 C CA . LEU A 1 99 ? 0.632 -5.566 6.919 1.00 80.62 99 LEU A CA 1
ATOM 778 C C . LEU A 1 99 ? 1.876 -5.626 7.819 1.00 80.62 99 LEU A C 1
ATOM 780 O O . LEU A 1 99 ? 2.707 -4.727 7.742 1.00 80.62 99 LEU A O 1
ATOM 784 N N . GLN A 1 100 ? 2.024 -6.642 8.678 1.00 79.38 100 GLN A N 1
ATOM 785 C CA . GLN A 1 100 ? 3.135 -6.702 9.637 1.00 79.38 100 GLN A CA 1
ATOM 786 C C . GLN A 1 100 ? 4.482 -6.978 8.971 1.00 79.38 100 GLN A C 1
ATOM 788 O O . GLN A 1 100 ? 5.494 -6.406 9.372 1.00 79.38 100 GLN A O 1
ATOM 793 N N . ASN A 1 101 ? 4.512 -7.870 7.980 1.00 77.06 101 ASN A N 1
ATOM 794 C CA . ASN A 1 101 ? 5.737 -8.196 7.255 1.00 77.06 101 ASN A CA 1
ATOM 795 C C . ASN A 1 101 ? 5.441 -8.634 5.809 1.00 77.06 101 ASN A C 1
ATOM 797 O O . ASN A 1 101 ? 5.688 -9.790 5.454 1.00 77.06 101 ASN A O 1
ATOM 801 N N . PRO A 1 102 ? 4.863 -7.748 4.978 1.00 78.69 102 PRO A N 1
ATOM 802 C CA . PRO A 1 102 ? 4.494 -8.103 3.618 1.00 78.69 102 PRO A CA 1
ATOM 803 C C . PRO A 1 102 ? 5.750 -8.287 2.760 1.00 78.69 102 PRO A C 1
ATOM 805 O O . PRO A 1 102 ? 6.652 -7.443 2.764 1.00 78.69 102 PRO A O 1
ATOM 808 N N . SER A 1 103 ? 5.829 -9.374 1.989 1.00 82.94 103 SER A N 1
ATOM 809 C CA . SER A 1 103 ? 6.948 -9.523 1.061 1.00 82.94 103 SER A CA 1
ATOM 810 C C . SER A 1 103 ? 6.792 -8.572 -0.131 1.00 82.94 103 SER A C 1
ATOM 812 O O . SER A 1 103 ? 5.696 -8.319 -0.632 1.00 82.94 103 SER A O 1
ATOM 814 N N . PHE A 1 104 ? 7.914 -8.060 -0.641 1.00 75.62 104 PHE A N 1
ATOM 815 C CA . PHE A 1 104 ? 7.921 -7.138 -1.784 1.00 75.62 104 PHE A CA 1
ATOM 816 C C . PHE A 1 104 ? 7.225 -7.718 -3.030 1.00 75.62 104 PHE A C 1
ATOM 818 O O . PHE A 1 104 ? 6.534 -7.000 -3.75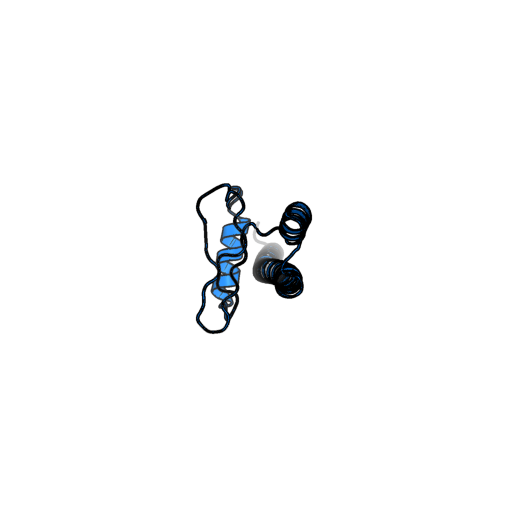3 1.00 75.62 104 PHE A O 1
ATOM 825 N N . LEU A 1 105 ? 7.371 -9.028 -3.264 1.00 81.75 105 LEU A N 1
ATOM 826 C CA . LEU A 1 105 ? 6.711 -9.717 -4.373 1.00 81.75 105 LEU A CA 1
ATOM 827 C C . LEU A 1 105 ? 5.199 -9.860 -4.159 1.00 81.75 105 LEU A C 1
ATOM 829 O O . LEU A 1 105 ? 4.455 -9.725 -5.128 1.00 81.75 105 LEU A O 1
ATOM 833 N N . GLU A 1 106 ? 4.736 -10.091 -2.927 1.00 82.12 106 GLU A N 1
ATOM 834 C CA . GLU A 1 106 ? 3.301 -10.101 -2.602 1.00 82.12 106 GLU A CA 1
ATOM 835 C C . GLU A 1 106 ? 2.684 -8.719 -2.809 1.00 82.12 106 GLU A C 1
ATOM 837 O O . GLU A 1 106 ? 1.665 -8.606 -3.485 1.00 82.12 106 GLU A O 1
ATOM 842 N N . LEU A 1 107 ? 3.344 -7.652 -2.342 1.00 81.50 107 LEU A N 1
ATOM 843 C CA . LEU A 1 107 ? 2.869 -6.280 -2.544 1.00 81.50 107 LEU A CA 1
ATOM 844 C C . LEU A 1 107 ? 2.711 -5.946 -4.030 1.00 81.50 107 LEU A C 1
ATOM 846 O O . LEU A 1 107 ? 1.679 -5.405 -4.430 1.00 81.50 107 LEU A O 1
ATOM 850 N N . ILE A 1 108 ? 3.708 -6.292 -4.851 1.00 81.56 108 ILE A N 1
ATOM 851 C CA . ILE A 1 108 ? 3.657 -6.100 -6.305 1.00 81.56 108 ILE A CA 1
ATOM 852 C C . ILE A 1 108 ? 2.545 -6.932 -6.939 1.00 81.56 108 ILE A C 1
ATOM 854 O O . ILE A 1 108 ? 1.757 -6.402 -7.725 1.00 81.56 108 ILE A O 1
ATOM 858 N N . ARG A 1 109 ? 2.469 -8.227 -6.622 1.00 84.19 109 ARG A N 1
ATOM 859 C CA . ARG A 1 109 ? 1.476 -9.132 -7.206 1.00 84.19 109 ARG A CA 1
ATOM 860 C C . ARG A 1 109 ? 0.062 -8.680 -6.864 1.00 84.19 109 ARG A C 1
ATOM 862 O O . ARG A 1 109 ? -0.769 -8.541 -7.753 1.00 84.19 109 ARG A O 1
ATOM 869 N N . ASP A 1 110 ? -0.207 -8.410 -5.599 1.00 81.12 110 ASP A N 1
ATOM 870 C CA . ASP A 1 110 ? -1.547 -8.056 -5.155 1.00 81.12 110 ASP A CA 1
ATOM 871 C C . ASP A 1 110 ? -1.955 -6.666 -5.657 1.00 81.12 110 ASP A C 1
ATOM 873 O O . ASP A 1 110 ? -3.114 -6.448 -6.006 1.00 81.12 110 ASP A O 1
ATOM 877 N N . ALA A 1 111 ? -1.010 -5.722 -5.744 1.00 80.94 111 ALA A N 1
ATOM 878 C CA . ALA A 1 111 ? -1.271 -4.408 -6.322 1.00 80.94 111 ALA A CA 1
ATOM 879 C C . ALA A 1 111 ? -1.538 -4.474 -7.828 1.00 80.94 111 ALA A C 1
ATOM 881 O O . ALA A 1 111 ? -2.462 -3.823 -8.306 1.00 80.94 111 ALA A O 1
ATOM 882 N N . THR A 1 112 ? -0.773 -5.275 -8.571 1.00 81.12 112 THR A N 1
ATOM 883 C CA . THR A 1 112 ? -0.984 -5.451 -10.016 1.00 81.12 112 THR A CA 1
ATOM 884 C C . THR A 1 112 ? -2.283 -6.186 -10.316 1.00 81.12 112 THR A C 1
ATOM 886 O O . THR A 1 112 ? -3.018 -5.758 -11.201 1.00 81.12 112 THR A O 1
ATOM 889 N N . LEU A 1 113 ? -2.623 -7.223 -9.545 1.00 82.38 113 LEU A N 1
ATOM 890 C CA . LEU A 1 113 ? -3.919 -7.895 -9.646 1.00 82.38 113 LEU A CA 1
ATOM 891 C C . LEU A 1 113 ? -5.073 -6.932 -9.347 1.00 82.38 113 LEU A C 1
ATOM 893 O O . LEU A 1 113 ? -6.020 -6.878 -10.123 1.00 82.38 113 LEU A O 1
ATOM 897 N N . ARG A 1 114 ? -4.976 -6.121 -8.283 1.00 77.44 114 ARG A N 1
ATOM 898 C CA . ARG A 1 114 ? -6.012 -5.129 -7.950 1.00 77.44 114 ARG A CA 1
ATOM 899 C C . ARG A 1 114 ? -6.118 -4.017 -8.995 1.00 77.44 114 ARG A C 1
ATOM 901 O O . ARG A 1 114 ? -7.212 -3.539 -9.233 1.00 77.44 114 ARG A O 1
ATOM 908 N N . PHE A 1 115 ? -5.007 -3.598 -9.598 1.00 79.19 115 PHE A N 1
ATOM 909 C CA . PHE A 1 115 ? -5.003 -2.569 -10.640 1.00 79.19 115 PHE A CA 1
ATOM 910 C C . PHE A 1 115 ? -5.633 -3.060 -11.953 1.00 79.19 115 PHE A C 1
ATOM 912 O O . PHE A 1 115 ? -6.238 -2.273 -12.674 1.00 79.19 115 PHE A O 1
ATOM 919 N N . LEU A 1 116 ? -5.494 -4.352 -12.268 1.00 80.75 116 LEU A N 1
ATOM 920 C CA . LEU A 1 116 ? -6.106 -4.970 -13.448 1.00 80.75 116 LEU A CA 1
ATOM 921 C C . LEU A 1 116 ? -7.574 -5.364 -13.217 1.00 80.75 116 LEU A C 1
ATOM 923 O O . LEU A 1 116 ? -8.344 -5.413 -14.174 1.00 80.75 116 LEU A O 1
ATOM 927 N N . ASP A 1 117 ? -7.961 -5.638 -11.969 1.00 77.81 117 ASP A N 1
ATOM 928 C CA . ASP A 1 117 ? -9.338 -5.956 -11.592 1.00 77.81 117 ASP A CA 1
ATOM 929 C C . ASP A 1 117 ? -10.157 -4.673 -11.356 1.00 77.81 117 ASP A C 1
ATOM 931 O O . ASP A 1 117 ? -9.952 -3.952 -10.379 1.00 77.81 117 ASP A O 1
ATOM 935 N N . THR A 1 118 ? -11.089 -4.385 -12.269 1.00 68.69 118 THR A N 1
ATOM 936 C CA . THR A 1 118 ? -11.982 -3.209 -12.217 1.00 68.69 118 THR A CA 1
ATOM 937 C C . THR A 1 118 ? -13.237 -3.456 -11.367 1.00 68.69 118 THR A C 1
ATOM 939 O O . THR A 1 118 ? -14.037 -2.544 -11.179 1.00 68.69 118 THR A O 1
ATOM 942 N N . GLU A 1 119 ? -13.440 -4.664 -10.831 1.00 70.75 119 GLU A N 1
ATOM 943 C CA . GLU A 1 119 ? -14.617 -4.954 -10.009 1.00 70.75 119 GLU A CA 1
ATOM 944 C C . GLU A 1 119 ? -14.521 -4.309 -8.613 1.00 70.75 119 GLU A C 1
ATOM 946 O O . GLU A 1 119 ? -13.483 -4.360 -7.929 1.00 70.75 119 GLU A O 1
ATOM 951 N N . ASP A 1 120 ? -15.636 -3.718 -8.169 1.00 59.56 120 ASP A N 1
ATOM 952 C CA . ASP A 1 120 ? -15.808 -3.256 -6.793 1.00 59.56 120 ASP A CA 1
ATOM 953 C C . ASP A 1 120 ? -15.890 -4.470 -5.864 1.00 59.56 120 ASP A C 1
ATOM 955 O O . ASP A 1 120 ? -16.766 -5.326 -5.990 1.00 59.56 120 ASP A O 1
ATOM 959 N N . ARG A 1 121 ? -14.938 -4.552 -4.933 1.00 63.19 121 ARG A N 1
ATOM 960 C CA . ARG A 1 121 ? -14.822 -5.637 -3.956 1.00 63.19 121 ARG A CA 1
ATOM 961 C C . ARG A 1 121 ? -14.685 -5.059 -2.561 1.00 63.19 121 ARG A C 1
ATOM 963 O O . ARG A 1 121 ? -13.949 -4.085 -2.375 1.00 63.19 121 ARG A O 1
ATOM 970 N N . VAL A 1 122 ? -15.390 -5.692 -1.625 1.00 53.00 122 VAL A N 1
ATOM 971 C CA . VAL A 1 122 ? -15.397 -5.398 -0.185 1.00 53.00 122 VAL A CA 1
ATOM 972 C C . VAL A 1 122 ? -14.459 -6.358 0.534 1.00 53.00 122 VAL A C 1
ATOM 974 O O . VAL A 1 122 ? -14.440 -7.561 0.168 1.00 53.00 122 VAL A O 1
#

pLDDT: mean 75.61, std 13.98, range [39.94, 96.56]

Foldseek 3Di:
DDDPVVVVVVVVVVVVVVVCCVVVLLVLLVVVLVVVVQLVVLLVVLVVVCVVDVDDDPVVNVVSCVVSVHQFDWDDDDNDTDRDGHDPDPDDQPDDDDSPDDDSVNSSVVSVVVVPDPDDGD

Radius of gyration: 22.12 Å; chains: 1; bounding box: 45×22×72 Å